Protein AF-A0A951UWU0-F1 (afdb_monomer)

Radius of gyration: 29.62 Å; Cα contacts (8 Å, |Δi|>4): 77; chains: 1; bounding box: 72×21×70 Å

InterPro domains:
  IPR045589 Protein of unknown function DUF6464 [PF20065] (1-99)

Mean predicted aligned error: 16.77 Å

Sequence (101 aa):
MFKTLVVIAVGFLPSLFSLWVIRKNRLRTHLRLRQAAMNPRTQIGDFSSSSLGDRYYLDGVGYLIGDISCQYNARSGHIRCAVNPTGPCEACRYYKSREKC

Structure (mmCIF, N/CA/C/O backbone):
data_AF-A0A951UWU0-F1
#
_entry.id   AF-A0A951UWU0-F1
#
loop_
_atom_site.group_PDB
_atom_site.id
_atom_site.type_symbol
_atom_site.label_atom_id
_atom_site.label_alt_id
_atom_site.label_comp_id
_atom_site.label_asym_id
_atom_site.label_entity_id
_atom_site.label_seq_id
_atom_site.pdbx_PDB_ins_code
_atom_site.Cartn_x
_atom_site.Cartn_y
_atom_site.Cartn_z
_atom_site.occupancy
_atom_site.B_iso_or_equiv
_atom_site.auth_seq_id
_atom_site.auth_comp_id
_atom_site.auth_asym_id
_atom_site.auth_atom_id
_atom_site.pdbx_PDB_model_num
ATOM 1 N N . MET A 1 1 ? -49.392 1.812 46.438 1.00 67.94 1 MET A N 1
ATOM 2 C CA . MET A 1 1 ? -47.963 2.194 46.547 1.00 67.94 1 MET A CA 1
ATOM 3 C C . MET A 1 1 ? -47.010 1.029 46.263 1.00 67.94 1 MET A C 1
ATOM 5 O O . MET A 1 1 ? -46.054 1.227 45.535 1.00 67.94 1 MET A O 1
ATOM 9 N N . PHE A 1 2 ? -47.273 -0.204 46.718 1.00 80.44 2 PHE A N 1
ATOM 10 C CA . PHE A 1 2 ? -46.403 -1.357 46.404 1.00 80.44 2 PHE A CA 1
ATOM 11 C C . PHE A 1 2 ? -46.320 -1.730 44.912 1.00 80.44 2 PHE A C 1
ATOM 13 O O . PHE A 1 2 ? -45.243 -2.063 44.428 1.00 80.44 2 PHE A O 1
ATOM 20 N N . LYS A 1 3 ? -47.418 -1.614 44.148 1.00 79.38 3 LYS A N 1
ATOM 21 C CA . LYS A 1 3 ? -47.413 -1.934 42.703 1.00 79.38 3 LYS A CA 1
ATOM 22 C C . LYS A 1 3 ? -46.441 -1.070 41.893 1.00 79.38 3 LYS A C 1
ATOM 24 O O . LYS A 1 3 ? -45.818 -1.579 40.972 1.00 79.38 3 LYS A O 1
ATOM 29 N N . THR A 1 4 ? -46.282 0.207 42.238 1.00 83.88 4 THR A N 1
ATOM 30 C CA . THR A 1 4 ? -45.367 1.108 41.523 1.00 83.88 4 THR A CA 1
ATOM 31 C C . THR A 1 4 ? -43.908 0.812 41.869 1.00 83.88 4 THR A C 1
ATOM 33 O O . THR A 1 4 ? -43.063 0.817 40.980 1.00 83.88 4 THR A O 1
ATOM 36 N N . LEU A 1 5 ? -43.621 0.453 43.124 1.00 85.56 5 LEU A N 1
ATOM 37 C CA . LEU A 1 5 ? -42.283 0.030 43.555 1.00 85.56 5 LEU A CA 1
ATOM 38 C C . LEU A 1 5 ? -41.811 -1.241 42.837 1.00 85.56 5 LEU A C 1
ATOM 40 O O . LEU A 1 5 ? -40.656 -1.310 42.425 1.00 85.56 5 LEU A O 1
ATOM 44 N N . VAL A 1 6 ? -42.702 -2.217 42.627 1.00 85.25 6 VAL A N 1
ATOM 45 C CA . VAL A 1 6 ? -42.367 -3.459 41.908 1.00 85.25 6 VAL A CA 1
ATOM 46 C C . VAL A 1 6 ? -42.013 -3.179 40.446 1.00 85.25 6 VAL A C 1
ATOM 48 O O . VAL A 1 6 ? -41.024 -3.709 39.950 1.00 85.25 6 VAL A O 1
ATOM 51 N N . VAL A 1 7 ? -42.759 -2.305 39.765 1.00 84.50 7 VAL A N 1
ATOM 52 C CA . VAL A 1 7 ? -42.479 -1.945 38.362 1.00 84.50 7 VAL A CA 1
ATOM 53 C C . VAL A 1 7 ? -41.128 -1.236 38.228 1.00 84.50 7 VAL A C 1
ATOM 55 O O . VAL A 1 7 ? -40.347 -1.564 37.337 1.00 84.50 7 VAL A O 1
ATOM 58 N N . ILE A 1 8 ? -40.816 -0.316 39.146 1.00 82.69 8 ILE A N 1
ATOM 59 C CA . ILE A 1 8 ? -39.528 0.390 39.162 1.00 82.69 8 ILE A CA 1
ATOM 60 C C . ILE A 1 8 ? -38.382 -0.592 39.435 1.00 82.69 8 ILE A C 1
ATOM 62 O O . ILE A 1 8 ? -37.379 -0.568 38.727 1.00 82.69 8 ILE A O 1
ATOM 66 N N . ALA A 1 9 ? -38.536 -1.495 40.407 1.00 84.50 9 ALA A N 1
ATOM 67 C CA . ALA A 1 9 ? -37.516 -2.490 40.728 1.00 84.50 9 ALA A CA 1
ATOM 68 C C . ALA A 1 9 ? -37.231 -3.421 39.539 1.00 84.50 9 ALA A C 1
ATOM 70 O O . ALA A 1 9 ? -36.072 -3.609 39.172 1.00 84.50 9 ALA A O 1
ATOM 71 N N . VAL A 1 10 ? -38.274 -3.942 38.885 1.00 88.31 10 VAL A N 1
ATOM 72 C CA . VAL A 1 10 ? -38.139 -4.819 37.710 1.00 88.31 10 VAL A CA 1
ATOM 73 C C . VAL A 1 10 ? -37.490 -4.091 36.529 1.00 88.31 10 VAL A C 1
ATOM 75 O O . VAL A 1 10 ? -36.698 -4.697 35.814 1.00 88.31 10 VAL A O 1
ATOM 78 N N . GLY A 1 11 ? -37.760 -2.795 36.347 1.00 84.81 11 GLY A N 1
ATOM 79 C CA . GLY A 1 11 ? -37.141 -1.990 35.289 1.00 84.81 11 GLY A CA 1
ATOM 80 C C . GLY A 1 11 ? -35.679 -1.613 35.558 1.00 84.81 11 GLY A C 1
ATOM 81 O O . GLY A 1 11 ? -34.866 -1.581 34.635 1.00 84.81 11 GLY A O 1
ATOM 82 N N . PHE A 1 12 ? -35.312 -1.357 36.816 1.00 87.75 12 PHE A N 1
ATOM 83 C CA . PHE A 1 12 ? -33.947 -0.955 37.178 1.00 87.75 12 PHE A CA 1
ATOM 84 C C . PHE A 1 12 ? -32.978 -2.130 37.324 1.00 87.75 12 PHE A C 1
ATOM 86 O O . PHE A 1 12 ? -31.790 -1.981 37.028 1.00 87.75 12 PHE A O 1
ATOM 93 N N . LEU A 1 13 ? -33.471 -3.298 37.740 1.00 85.50 13 LEU A N 1
ATOM 94 C CA . LEU A 1 13 ? -32.674 -4.517 37.888 1.00 85.50 13 LEU A CA 1
ATOM 95 C C . LEU A 1 13 ? -31.840 -4.879 36.641 1.00 85.50 13 LEU A C 1
ATOM 97 O O . LEU A 1 13 ? -30.633 -5.059 36.804 1.00 85.50 13 LEU A O 1
ATOM 101 N N . PRO A 1 14 ? -32.384 -4.942 35.407 1.00 84.25 14 PRO A N 1
ATOM 102 C CA . PRO A 1 14 ? -31.595 -5.291 34.223 1.00 84.25 14 PRO A CA 1
ATOM 103 C C . PRO A 1 14 ? -3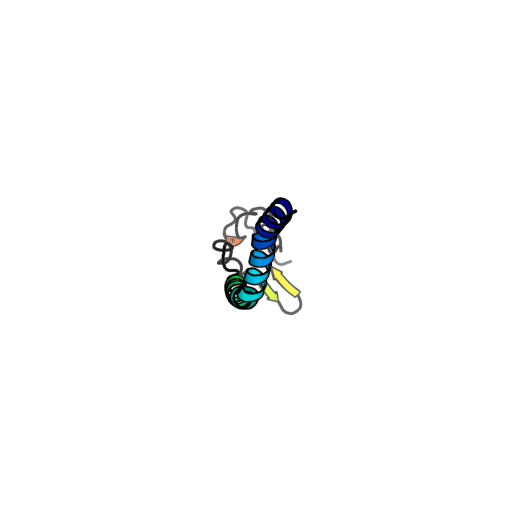0.526 -4.241 33.885 1.00 84.25 14 PRO A C 1
ATOM 105 O O . PRO A 1 14 ? -29.419 -4.604 33.482 1.00 84.25 14 PRO A O 1
ATOM 108 N N . SER A 1 15 ? -30.803 -2.954 34.113 1.00 86.00 15 SER A N 1
ATOM 109 C CA . SER A 1 15 ? -29.848 -1.862 33.872 1.00 86.00 15 SER A CA 1
ATOM 110 C C . SER A 1 15 ? -28.678 -1.895 34.859 1.00 86.00 15 SER A C 1
ATOM 112 O O . SER A 1 15 ? -27.515 -1.792 34.461 1.00 86.00 15 SER A O 1
ATOM 114 N N . LEU A 1 16 ? -28.965 -2.106 36.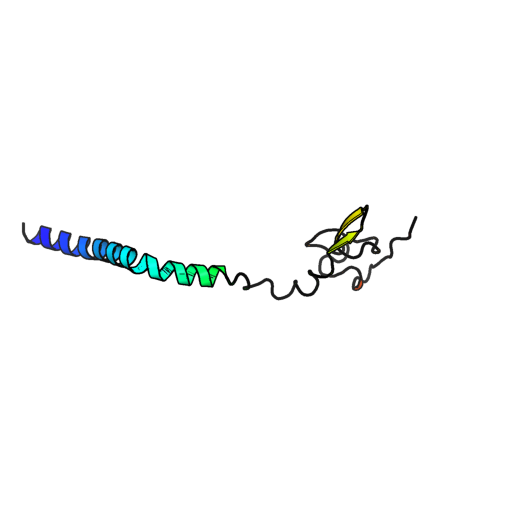146 1.00 87.69 16 LEU A N 1
ATOM 115 C CA . LEU A 1 16 ? -27.941 -2.234 37.187 1.00 87.69 16 LEU A CA 1
ATOM 116 C C . LEU A 1 16 ? -27.130 -3.522 37.022 1.00 87.69 16 LEU A C 1
ATOM 118 O O . LEU A 1 16 ? -25.905 -3.505 37.156 1.00 87.69 16 LEU A O 1
ATOM 122 N N . PHE A 1 17 ? -27.795 -4.624 36.669 1.00 89.81 17 PHE A N 1
ATOM 123 C CA . PHE A 1 17 ? -27.146 -5.904 36.417 1.00 89.81 17 PHE A CA 1
ATOM 124 C C . PHE A 1 17 ? -26.211 -5.838 35.203 1.00 89.81 17 PHE A C 1
ATOM 126 O O . PHE A 1 17 ? -25.063 -6.272 35.289 1.00 89.81 17 PHE A O 1
ATOM 133 N N . SER A 1 18 ? -26.650 -5.216 34.104 1.00 84.69 18 SER A N 1
ATOM 134 C CA . SER A 1 18 ? -25.817 -4.984 32.917 1.00 84.69 18 SER A CA 1
ATOM 135 C C . SER A 1 18 ? -24.549 -4.191 33.259 1.00 84.69 18 SER A C 1
ATOM 137 O O . SER A 1 18 ? -23.432 -4.618 32.950 1.00 84.69 18 SER A O 1
ATOM 139 N N . LEU A 1 19 ? -24.687 -3.082 33.997 1.00 85.44 19 LEU A N 1
ATOM 140 C CA . LEU A 1 19 ? -23.546 -2.268 34.431 1.00 85.44 19 LEU A CA 1
ATOM 141 C C . LEU A 1 19 ? -22.586 -3.034 35.352 1.00 85.44 19 LEU A C 1
ATOM 143 O O . LEU A 1 19 ? -21.363 -2.886 35.238 1.00 85.44 19 LEU A O 1
ATOM 147 N N . TRP A 1 20 ? -23.118 -3.874 36.238 1.00 88.06 20 TRP A N 1
ATOM 148 C CA . TRP A 1 20 ? -22.322 -4.709 37.133 1.00 88.06 20 TRP A CA 1
ATOM 149 C C . TRP A 1 20 ? -21.512 -5.767 36.368 1.00 88.06 20 TRP A C 1
ATOM 151 O O . TRP A 1 20 ? -20.304 -5.901 36.588 1.00 88.06 20 TRP A O 1
ATOM 161 N N . VAL A 1 21 ? -22.134 -6.453 35.402 1.00 85.81 21 VAL A N 1
ATOM 162 C CA . VAL A 1 21 ? -21.468 -7.445 34.540 1.00 85.81 21 VAL A CA 1
ATOM 163 C C . VAL A 1 21 ? -20.362 -6.799 33.703 1.00 85.81 21 VAL A C 1
ATOM 165 O O . VAL A 1 21 ? -19.253 -7.337 33.632 1.00 85.81 21 VAL A O 1
ATOM 168 N N . ILE A 1 22 ? -20.611 -5.620 33.122 1.00 82.19 22 ILE A N 1
ATOM 169 C CA . ILE A 1 22 ? -19.603 -4.883 32.348 1.00 82.19 22 ILE A CA 1
ATOM 170 C C . ILE A 1 22 ? -18.413 -4.512 33.239 1.00 82.19 22 ILE A C 1
ATOM 172 O O . ILE A 1 22 ? -17.270 -4.749 32.850 1.00 82.19 22 ILE A O 1
ATOM 176 N N . ARG A 1 23 ? -18.635 -3.976 34.451 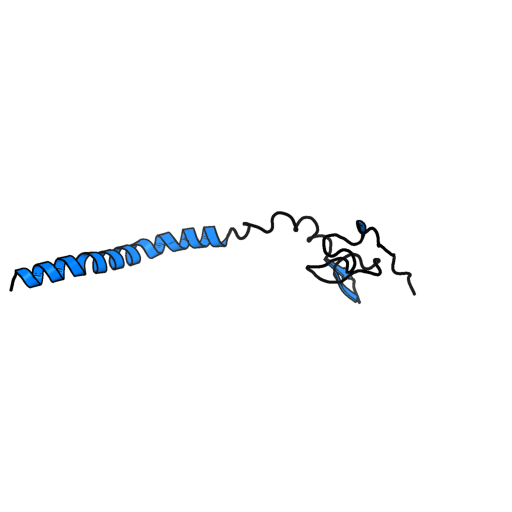1.00 79.81 23 ARG A N 1
ATOM 177 C CA . ARG A 1 23 ? -17.529 -3.651 35.377 1.00 79.81 23 ARG A CA 1
ATOM 178 C C . ARG A 1 23 ? -16.706 -4.882 35.749 1.00 79.81 23 ARG A C 1
ATOM 180 O O . ARG A 1 23 ? -15.483 -4.784 35.773 1.00 79.81 23 ARG A O 1
ATOM 187 N N . LYS A 1 24 ? -17.346 -6.031 35.979 1.00 79.81 24 LYS A N 1
ATOM 188 C CA . LYS A 1 24 ? -16.661 -7.275 36.363 1.00 79.81 24 LYS A CA 1
ATOM 189 C C . LYS A 1 24 ? -15.858 -7.898 35.215 1.00 79.81 24 LYS A C 1
ATOM 191 O O . LYS A 1 24 ? -14.782 -8.446 35.444 1.00 79.81 24 LYS A O 1
ATOM 196 N N . ASN A 1 25 ? -16.338 -7.776 33.976 1.00 69.00 25 ASN A N 1
ATOM 197 C CA . ASN A 1 25 ? -15.723 -8.423 32.812 1.00 69.00 25 ASN A CA 1
ATOM 198 C C . ASN A 1 25 ? -14.695 -7.558 32.060 1.00 69.00 25 ASN A C 1
ATOM 200 O O . ASN A 1 25 ? -13.990 -8.095 31.202 1.00 69.00 25 ASN A O 1
ATOM 204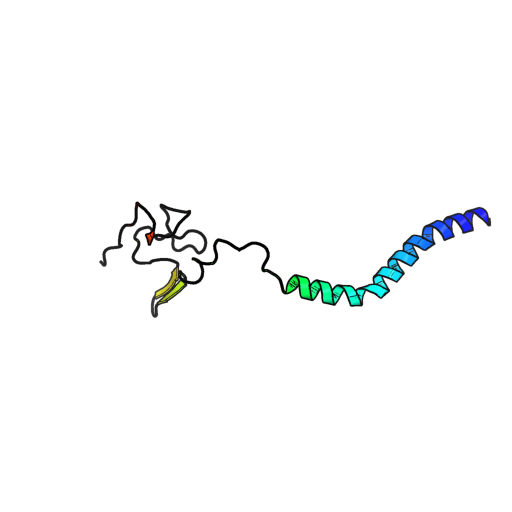 N N . ARG A 1 26 ? -14.540 -6.268 32.409 1.00 66.44 26 ARG A N 1
ATOM 205 C CA . ARG A 1 26 ? -13.558 -5.339 31.799 1.00 66.44 26 ARG A CA 1
ATOM 206 C C . ARG A 1 26 ? -12.122 -5.874 31.785 1.00 66.44 26 ARG A C 1
ATOM 208 O O . ARG A 1 26 ? -11.372 -5.585 30.859 1.00 66.44 26 ARG A O 1
ATOM 215 N N . LEU A 1 27 ? -11.737 -6.693 32.765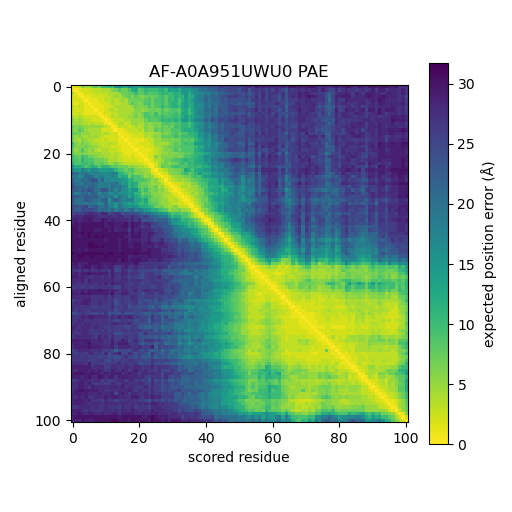 1.00 62.28 27 LEU A N 1
ATOM 216 C CA . LEU A 1 27 ? -10.391 -7.275 32.828 1.00 62.28 27 LEU A CA 1
ATOM 217 C C . LEU A 1 27 ? -10.174 -8.402 31.802 1.00 62.28 27 LEU A C 1
ATOM 219 O O . LEU A 1 27 ? -9.078 -8.545 31.266 1.00 62.28 27 LEU A O 1
ATOM 223 N N . ARG A 1 28 ? -11.218 -9.176 31.468 1.00 66.88 28 ARG A N 1
ATOM 224 C CA . ARG A 1 28 ? -11.124 -10.290 30.503 1.00 66.88 28 ARG A CA 1
ATOM 225 C C . ARG A 1 28 ? -11.094 -9.804 29.051 1.00 66.88 28 ARG A C 1
ATOM 227 O O . ARG A 1 28 ? -10.508 -10.463 28.194 1.00 66.88 28 ARG A O 1
ATOM 234 N N . THR A 1 29 ? -11.691 -8.645 28.768 1.00 64.00 29 THR A N 1
ATOM 235 C CA . THR A 1 29 ? -11.75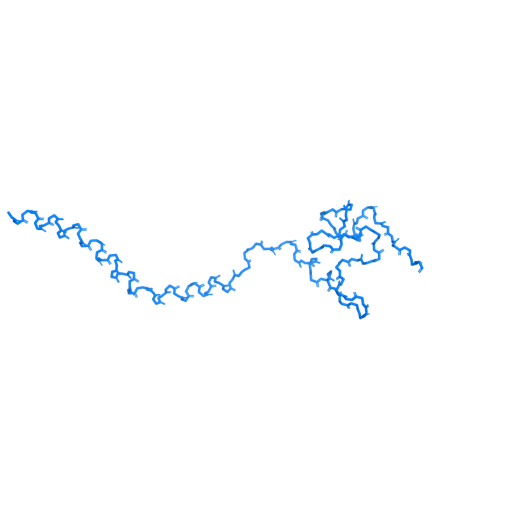2 -8.068 27.415 1.00 64.00 29 THR A CA 1
ATOM 236 C C . THR A 1 29 ? -10.415 -7.488 26.950 1.00 64.00 29 THR A C 1
ATOM 238 O O . THR A 1 29 ? -10.119 -7.555 25.761 1.00 64.00 29 THR A O 1
ATOM 241 N N . HIS A 1 30 ? -9.563 -6.998 27.859 1.00 68.81 30 HIS A N 1
ATOM 242 C CA . HIS A 1 30 ? -8.260 -6.420 27.494 1.00 68.81 30 HIS A CA 1
ATOM 243 C C . HIS A 1 30 ? -7.309 -7.424 26.822 1.00 68.81 30 HIS A C 1
ATOM 245 O O . HIS A 1 30 ? -6.595 -7.058 25.890 1.00 68.81 30 HIS A O 1
ATOM 251 N N . LEU A 1 31 ? -7.308 -8.689 27.257 1.00 66.06 31 LEU A N 1
ATOM 252 C CA . LEU A 1 31 ? -6.420 -9.715 26.695 1.00 66.06 31 LEU A CA 1
ATOM 253 C C . LEU A 1 31 ? -6.865 -10.162 25.298 1.00 66.06 31 LEU A C 1
ATOM 255 O O . LEU A 1 31 ? -6.030 -10.284 24.405 1.00 66.06 31 LEU A O 1
ATOM 259 N N . ARG A 1 32 ? -8.179 -10.318 25.081 1.00 67.81 32 ARG A N 1
ATOM 260 C CA . ARG A 1 32 ? -8.736 -10.627 23.754 1.00 67.81 32 ARG A CA 1
ATOM 261 C C . ARG A 1 32 ? -8.504 -9.491 22.760 1.00 67.81 32 ARG A C 1
ATOM 263 O O . ARG A 1 32 ? -8.165 -9.757 21.614 1.00 67.81 32 ARG A O 1
ATOM 270 N N . LEU A 1 33 ? -8.621 -8.237 23.206 1.00 70.50 33 LEU A N 1
ATOM 271 C CA . LEU A 1 33 ? -8.305 -7.070 22.378 1.00 70.50 33 LEU A CA 1
ATOM 272 C C . LEU A 1 33 ? -6.813 -7.003 22.024 1.00 70.50 33 LEU A C 1
ATOM 274 O O . LEU A 1 33 ? -6.488 -6.709 20.880 1.00 70.50 33 LEU A O 1
ATOM 278 N N . ARG A 1 34 ? -5.901 -7.331 22.954 1.00 67.44 34 ARG A N 1
ATOM 279 C CA . ARG A 1 34 ? -4.458 -7.420 22.653 1.00 67.44 34 ARG A CA 1
ATOM 280 C C . ARG A 1 34 ? -4.143 -8.519 21.640 1.00 67.44 34 ARG A C 1
ATOM 282 O O . ARG A 1 34 ? -3.380 -8.273 20.716 1.00 67.44 34 ARG A O 1
ATOM 289 N N . GLN A 1 35 ? -4.753 -9.695 21.778 1.00 67.44 35 GLN A N 1
ATOM 290 C CA . GLN A 1 35 ? -4.584 -10.787 20.813 1.00 67.44 35 GLN A CA 1
ATOM 291 C C . GLN A 1 35 ? -5.151 -10.429 19.430 1.00 67.44 35 GLN A C 1
ATOM 293 O O . GLN A 1 35 ? -4.517 -10.729 18.424 1.00 67.44 35 GLN A O 1
ATOM 298 N N . ALA A 1 36 ? -6.288 -9.728 19.368 1.00 66.06 36 ALA A N 1
ATOM 299 C CA . ALA A 1 36 ? -6.851 -9.237 18.110 1.00 66.06 36 ALA A CA 1
ATOM 300 C C . ALA A 1 36 ? -5.992 -8.127 17.471 1.00 66.06 36 ALA A C 1
ATOM 302 O O . ALA A 1 36 ? -5.801 -8.126 16.260 1.00 66.06 36 ALA A O 1
ATOM 303 N N . ALA A 1 37 ? -5.415 -7.223 18.271 1.00 68.25 37 ALA A N 1
ATOM 304 C CA . ALA A 1 37 ? -4.512 -6.176 17.787 1.00 68.25 37 ALA A CA 1
ATOM 305 C C . ALA A 1 37 ? -3.155 -6.723 17.302 1.00 68.25 37 ALA A C 1
ATOM 307 O O . ALA A 1 37 ? -2.527 -6.126 16.433 1.00 68.25 37 ALA A O 1
ATOM 308 N N . MET A 1 38 ? -2.708 -7.865 17.838 1.00 64.19 38 MET A N 1
ATOM 309 C CA . MET A 1 38 ? -1.477 -8.541 17.412 1.00 64.19 38 MET A CA 1
ATOM 310 C C . MET A 1 38 ? -1.626 -9.337 16.106 1.00 64.19 38 MET A C 1
ATOM 312 O O . MET A 1 38 ? -0.615 -9.778 15.566 1.00 64.19 38 MET A O 1
ATOM 316 N N . ASN A 1 39 ? -2.841 -9.466 15.557 1.00 63.34 39 ASN A N 1
ATOM 317 C CA . ASN A 1 39 ? -3.075 -10.043 14.231 1.00 63.34 39 ASN A CA 1
ATOM 318 C C . ASN A 1 39 ? -3.563 -8.984 13.219 1.00 63.34 39 ASN A C 1
ATOM 320 O O . ASN A 1 39 ? -4.699 -9.045 12.754 1.00 63.34 39 ASN A O 1
ATOM 324 N N . PRO A 1 40 ? -2.698 -8.060 12.757 1.00 53.84 40 PRO A N 1
ATOM 325 C CA . PRO A 1 40 ? -2.988 -7.224 11.591 1.00 53.84 40 PRO A CA 1
ATOM 326 C C . PRO A 1 40 ? -2.879 -8.004 10.260 1.00 53.84 40 PRO A C 1
ATOM 328 O O . PRO A 1 40 ? -2.745 -7.408 9.199 1.00 53.84 40 PRO A O 1
ATOM 331 N N . ARG A 1 41 ? -2.901 -9.346 10.283 1.00 49.78 41 ARG A N 1
ATOM 332 C CA . ARG A 1 41 ? -2.656 -10.207 9.109 1.00 49.78 41 ARG A CA 1
ATOM 333 C C . ARG A 1 41 ? -3.915 -10.637 8.358 1.00 49.78 41 ARG A C 1
ATOM 335 O O . ARG A 1 41 ? -3.860 -11.558 7.550 1.00 49.78 41 ARG A O 1
ATOM 342 N N . THR A 1 42 ? -5.040 -9.973 8.578 1.00 56.59 42 THR A N 1
ATOM 343 C CA . THR A 1 42 ? -6.232 -10.200 7.759 1.00 56.59 42 THR A CA 1
ATOM 344 C C . THR A 1 42 ? -6.234 -9.194 6.609 1.00 56.59 42 THR A C 1
ATOM 346 O O . THR A 1 42 ? -6.560 -8.032 6.807 1.00 56.59 42 THR A O 1
ATOM 349 N N . GLN A 1 43 ? -5.874 -9.688 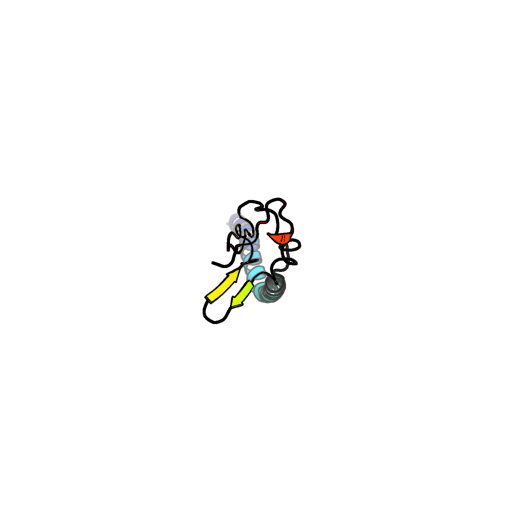5.417 1.00 51.19 43 GLN A N 1
ATOM 350 C CA . GLN A 1 43 ? -6.146 -9.106 4.089 1.00 51.19 43 GLN A CA 1
ATOM 351 C C . GLN A 1 43 ? -5.170 -8.081 3.473 1.00 51.19 43 GLN A C 1
ATOM 353 O O . GLN A 1 43 ? -5.595 -7.161 2.786 1.00 51.19 43 GLN A O 1
ATOM 358 N N . ILE A 1 44 ? -3.857 -8.310 3.550 1.00 50.34 44 ILE A N 1
A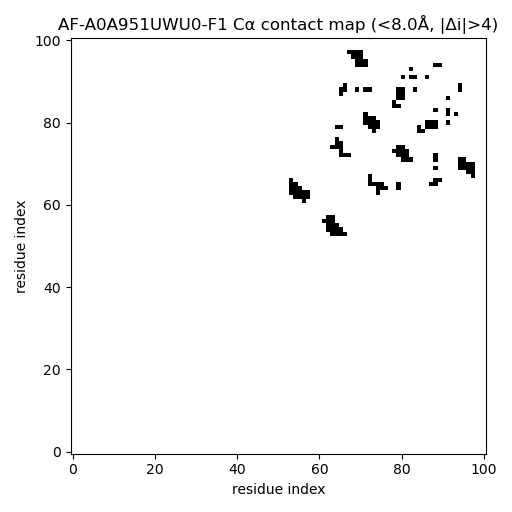TOM 359 C CA . ILE A 1 44 ? -2.958 -7.918 2.437 1.00 50.34 44 ILE A CA 1
ATOM 360 C C . ILE A 1 44 ? -2.172 -9.168 2.023 1.00 50.34 44 ILE A C 1
ATOM 362 O O . ILE A 1 44 ? -0.961 -9.265 2.184 1.00 50.34 44 ILE A O 1
ATOM 366 N N . GLY A 1 45 ? -2.917 -10.197 1.617 1.00 49.12 45 GLY A N 1
ATOM 367 C CA . GLY A 1 45 ? -2.401 -11.547 1.390 1.00 49.12 45 GLY A CA 1
ATOM 368 C C . GLY A 1 45 ? -1.842 -11.823 -0.002 1.00 49.12 45 GLY A C 1
ATOM 369 O O . GLY A 1 45 ? -1.207 -12.852 -0.148 1.00 49.12 45 GLY A O 1
ATOM 370 N N . ASP A 1 46 ? -2.012 -10.937 -0.992 1.00 46.50 46 ASP A N 1
ATOM 371 C CA . ASP A 1 46 ? -1.629 -11.271 -2.382 1.00 46.50 46 ASP A CA 1
ATOM 372 C C . ASP A 1 46 ? -0.843 -10.194 -3.145 1.00 46.50 46 ASP A C 1
ATOM 374 O O . ASP A 1 46 ? -0.450 -10.406 -4.285 1.00 46.50 46 ASP A O 1
ATOM 378 N N . PHE A 1 47 ? -0.536 -9.050 -2.524 1.00 49.84 47 PHE A N 1
ATOM 379 C CA . PHE A 1 47 ? 0.310 -8.013 -3.148 1.00 49.84 47 PHE A CA 1
ATOM 380 C C . PHE A 1 47 ? 1.691 -7.872 -2.486 1.00 49.84 47 PHE A C 1
ATOM 382 O O . PHE A 1 47 ? 2.496 -7.025 -2.866 1.00 49.84 47 PHE A O 1
ATOM 389 N N . SER A 1 48 ? 1.979 -8.679 -1.458 1.00 46.88 48 SER A N 1
ATOM 390 C CA . SER A 1 48 ? 3.182 -8.505 -0.636 1.00 46.88 48 SER A CA 1
ATOM 391 C C . SER A 1 48 ? 4.408 -9.278 -1.130 1.00 46.88 48 SER A C 1
ATOM 393 O O . SER A 1 48 ? 5.509 -8.933 -0.699 1.00 46.88 48 SER A O 1
ATOM 395 N N . SER A 1 49 ? 4.280 -10.276 -2.014 1.00 47.69 49 SER A N 1
ATOM 396 C CA . SER A 1 49 ? 5.474 -10.988 -2.507 1.00 47.69 49 SER A CA 1
ATOM 397 C C . SER A 1 49 ? 6.293 -10.150 -3.500 1.00 47.69 49 SER A C 1
ATOM 399 O O . SER A 1 49 ? 7.489 -10.379 -3.631 1.00 47.69 49 SER A O 1
ATOM 401 N N . SER A 1 50 ? 5.694 -9.134 -4.132 1.00 52.44 50 SER A N 1
ATOM 402 C CA . SER A 1 50 ? 6.387 -8.142 -4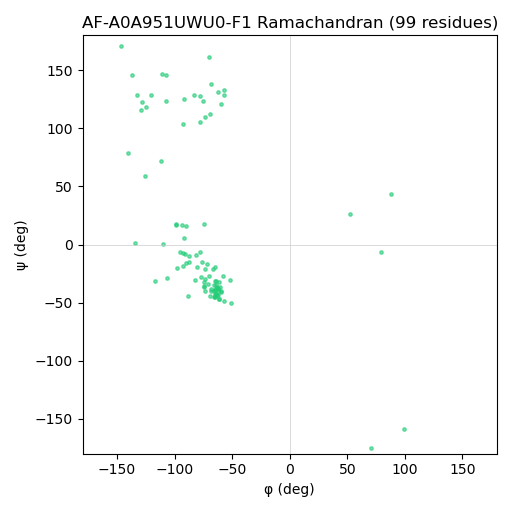.971 1.00 52.44 50 SER A CA 1
ATOM 403 C C . SER A 1 50 ? 6.806 -6.878 -4.201 1.00 52.44 50 SER A C 1
ATOM 405 O O . SER A 1 50 ? 7.694 -6.148 -4.622 1.00 52.44 50 SER A O 1
ATOM 407 N N . SER A 1 51 ? 6.219 -6.606 -3.029 1.00 52.19 51 SER A N 1
ATOM 408 C CA . SER A 1 51 ? 6.420 -5.334 -2.314 1.00 52.19 51 SER A CA 1
ATOM 409 C C . SER A 1 51 ? 7.716 -5.228 -1.495 1.00 52.19 51 SER A C 1
ATOM 411 O O . SER A 1 51 ? 8.097 -4.108 -1.147 1.00 52.19 51 SER A O 1
ATOM 413 N N . LEU A 1 52 ? 8.372 -6.336 -1.141 1.00 52.78 52 LEU A N 1
ATOM 414 C CA . LEU A 1 52 ? 9.564 -6.316 -0.276 1.00 52.78 52 LEU A CA 1
ATOM 415 C C . LEU A 1 52 ? 10.890 -6.126 -1.039 1.00 52.78 52 LEU A C 1
ATOM 417 O O . LEU A 1 52 ? 11.879 -5.766 -0.411 1.00 52.78 52 LEU A O 1
ATOM 421 N N . GLY A 1 53 ? 10.907 -6.308 -2.367 1.00 56.44 53 GLY A N 1
ATOM 422 C CA . GLY A 1 53 ? 12.103 -6.125 -3.210 1.00 56.44 53 GLY A CA 1
ATOM 423 C C . GLY A 1 53 ? 12.198 -4.766 -3.914 1.00 56.44 53 GLY A C 1
ATOM 424 O O . GLY A 1 53 ? 13.283 -4.327 -4.276 1.00 56.44 53 GLY A O 1
ATOM 425 N N . ASP A 1 54 ? 11.083 -4.053 -4.061 1.00 65.19 54 ASP A N 1
ATOM 426 C CA . ASP A 1 54 ? 11.018 -2.870 -4.926 1.00 65.19 54 ASP A CA 1
ATOM 427 C C . ASP A 1 54 ? 11.358 -1.548 -4.213 1.00 65.19 54 ASP A C 1
ATOM 429 O O . ASP A 1 54 ? 10.968 -0.476 -4.684 1.00 65.19 54 ASP A O 1
ATOM 433 N N . ARG A 1 55 ? 11.983 -1.581 -3.033 1.00 72.88 55 ARG A N 1
ATOM 434 C CA . ARG A 1 55 ? 12.488 -0.378 -2.356 1.00 72.88 55 ARG A CA 1
ATOM 435 C C . ARG A 1 55 ? 13.930 -0.596 -1.955 1.00 72.88 55 ARG A C 1
ATOM 437 O O . ARG A 1 55 ? 14.206 -1.421 -1.093 1.00 72.88 55 ARG A O 1
ATOM 444 N N . TYR A 1 56 ? 14.829 0.182 -2.538 1.00 75.12 56 TYR A N 1
ATOM 445 C CA . TYR A 1 56 ? 16.246 0.118 -2.221 1.00 75.12 56 TYR A CA 1
ATOM 446 C C . TYR A 1 56 ? 16.824 1.523 -2.111 1.00 75.12 56 TYR A C 1
ATOM 448 O O . TYR A 1 56 ? 16.376 2.464 -2.768 1.00 75.12 56 TYR A O 1
ATOM 456 N N . TYR A 1 57 ? 17.784 1.672 -1.207 1.00 80.88 57 TYR A N 1
ATOM 457 C CA . TYR A 1 57 ? 18.486 2.925 -0.999 1.00 80.88 57 TYR A CA 1
ATOM 458 C C . TYR A 1 57 ? 19.738 2.929 -1.871 1.00 80.88 57 TYR A C 1
ATOM 460 O O . TYR A 1 57 ? 20.546 2.003 -1.792 1.00 80.88 57 TYR A O 1
ATOM 468 N N . LEU A 1 58 ? 19.884 3.955 -2.706 1.00 82.25 58 LEU A N 1
ATOM 469 C CA . LEU A 1 58 ? 21.112 4.206 -3.451 1.00 82.25 58 LEU A CA 1
ATOM 470 C C . LEU A 1 58 ? 21.811 5.412 -2.843 1.00 82.25 58 LEU A C 1
ATOM 472 O O . LEU A 1 58 ? 21.234 6.500 -2.748 1.00 82.25 58 LEU A O 1
ATOM 476 N N . ASP A 1 59 ? 23.057 5.201 -2.436 1.00 84.25 59 ASP A N 1
ATOM 477 C CA . ASP A 1 59 ? 23.839 6.233 -1.774 1.00 84.25 59 ASP A CA 1
ATOM 478 C C . ASP A 1 59 ? 24.058 7.428 -2.716 1.00 84.25 59 ASP A C 1
ATOM 480 O O . ASP A 1 59 ? 24.358 7.261 -3.899 1.00 84.25 59 ASP A O 1
ATOM 484 N N . GLY A 1 60 ? 23.806 8.640 -2.217 1.00 79.94 60 GLY A N 1
ATOM 485 C CA . GLY A 1 60 ? 23.822 9.877 -3.013 1.00 79.94 60 GLY A CA 1
ATOM 486 C C . GLY A 1 60 ? 22.576 10.160 -3.872 1.00 79.94 60 GLY A C 1
ATOM 487 O O . GLY A 1 60 ? 22.471 11.253 -4.424 1.00 79.94 60 GLY A O 1
ATOM 488 N N . VAL A 1 61 ? 21.610 9.237 -3.969 1.00 79.19 61 VAL A N 1
ATOM 489 C CA . VAL A 1 61 ? 20.351 9.427 -4.731 1.00 79.19 61 VAL A CA 1
ATOM 490 C C . VAL A 1 61 ? 19.119 9.370 -3.822 1.00 79.19 61 VAL A C 1
ATOM 492 O O . VAL A 1 61 ? 18.128 10.058 -4.068 1.00 79.19 61 VAL A O 1
ATOM 495 N N . GLY A 1 62 ? 19.183 8.579 -2.750 1.00 80.81 62 GLY A N 1
ATOM 496 C CA . GLY A 1 62 ? 18.101 8.399 -1.789 1.00 80.81 62 GLY A CA 1
ATOM 497 C C . GLY A 1 62 ? 17.292 7.123 -2.026 1.00 80.81 62 GLY A C 1
ATOM 498 O O . GLY A 1 62 ? 17.755 6.159 -2.638 1.00 80.81 62 GLY A O 1
ATOM 499 N N . TYR A 1 63 ? 16.067 7.101 -1.498 1.00 81.81 63 TYR A N 1
ATOM 500 C CA . TYR A 1 63 ? 15.170 5.951 -1.607 1.00 81.81 63 TYR A CA 1
ATOM 501 C C . TYR A 1 63 ? 14.572 5.840 -3.008 1.00 81.81 63 TYR A C 1
ATOM 503 O O . TYR A 1 63 ? 13.885 6.749 -3.475 1.00 81.81 63 TYR A O 1
ATOM 511 N N . LEU A 1 64 ? 14.780 4.691 -3.646 1.00 82.06 64 LEU A N 1
ATOM 512 C CA . LEU A 1 64 ? 14.238 4.379 -4.961 1.00 82.06 64 LEU A CA 1
ATOM 513 C C . LEU A 1 64 ? 13.171 3.298 -4.868 1.00 82.06 64 LEU A C 1
ATOM 515 O O . LEU A 1 64 ? 13.203 2.428 -3.997 1.00 82.06 64 LEU A O 1
ATOM 519 N N . ILE A 1 65 ? 12.187 3.415 -5.756 1.00 83.81 65 ILE A N 1
ATOM 520 C CA . ILE A 1 65 ? 10.962 2.623 -5.756 1.00 83.81 65 ILE A CA 1
ATOM 521 C C . ILE A 1 65 ? 10.773 2.027 -7.155 1.00 83.81 65 ILE A C 1
ATOM 523 O O . ILE A 1 65 ? 10.680 2.773 -8.131 1.00 83.81 65 ILE A O 1
ATOM 527 N N . GLY A 1 66 ? 10.683 0.699 -7.242 1.00 79.75 66 GLY A N 1
ATOM 528 C CA . GLY A 1 66 ? 10.615 -0.043 -8.505 1.00 79.75 66 GLY A CA 1
ATOM 529 C C . GLY A 1 66 ? 11.932 -0.030 -9.291 1.00 79.75 66 GLY A C 1
ATOM 530 O O . GLY A 1 66 ? 12.941 0.508 -8.839 1.00 79.75 66 GLY A O 1
ATOM 531 N N . ASP A 1 67 ? 11.913 -0.602 -10.492 1.00 82.75 67 ASP A N 1
ATOM 532 C CA . ASP A 1 67 ? 13.080 -0.672 -11.376 1.00 82.75 67 ASP A CA 1
ATOM 533 C C . ASP A 1 67 ? 13.389 0.695 -12.013 1.00 82.75 67 ASP A C 1
ATOM 535 O O . ASP A 1 67 ? 12.644 1.206 -12.854 1.00 82.75 67 ASP A O 1
ATOM 539 N N . ILE A 1 68 ? 14.491 1.326 -11.604 1.00 83.19 68 ILE A N 1
ATOM 540 C CA . ILE A 1 68 ? 14.905 2.649 -12.108 1.00 83.19 68 ILE A CA 1
ATOM 541 C C . ILE A 1 68 ? 15.415 2.622 -13.545 1.00 83.19 68 ILE A C 1
ATOM 543 O O . ILE A 1 68 ? 15.533 3.685 -14.166 1.00 83.19 68 ILE A O 1
ATOM 547 N N . SER A 1 69 ? 15.755 1.433 -14.045 1.00 84.12 69 SER A N 1
ATOM 548 C CA . SER A 1 69 ? 16.159 1.244 -15.427 1.00 84.12 69 SER A CA 1
ATOM 549 C C . SER A 1 69 ? 14.954 1.283 -16.359 1.00 84.12 69 SER A C 1
ATOM 551 O O . SER A 1 69 ? 15.134 1.523 -17.543 1.00 84.12 69 SER A O 1
ATOM 553 N N . CYS A 1 70 ? 13.720 1.176 -15.859 1.00 84.69 70 CYS A N 1
ATOM 554 C CA . CYS A 1 70 ? 12.534 1.363 -16.681 1.00 84.69 70 CYS A CA 1
ATOM 555 C C . CYS A 1 70 ? 12.246 2.853 -16.937 1.00 84.69 70 CYS A C 1
ATOM 557 O O . CYS A 1 70 ? 12.085 3.650 -16.009 1.00 84.69 70 CYS A O 1
ATOM 559 N N . GLN A 1 71 ? 12.086 3.228 -18.208 1.00 87.62 71 GLN A N 1
ATOM 560 C CA . GLN A 1 71 ? 11.671 4.572 -18.619 1.00 87.62 71 GLN A CA 1
ATOM 561 C C . GLN A 1 71 ? 10.280 4.947 -18.079 1.00 87.62 71 GLN A C 1
ATOM 563 O O . GLN A 1 71 ? 10.034 6.114 -17.781 1.00 87.62 71 GLN A O 1
ATOM 568 N N . TYR A 1 72 ? 9.388 3.965 -17.924 1.00 88.62 72 TYR A N 1
ATOM 569 C CA . TYR A 1 72 ? 8.006 4.156 -17.469 1.00 88.62 72 TYR A CA 1
ATOM 570 C C . TYR A 1 72 ? 7.798 3.856 -15.978 1.00 88.62 72 TYR A C 1
ATOM 572 O O . TYR A 1 72 ? 6.659 3.665 -15.542 1.00 88.62 72 TYR A O 1
ATOM 580 N N . ASN A 1 73 ? 8.874 3.800 -15.186 1.00 86.75 73 ASN A N 1
ATOM 581 C CA . ASN A 1 73 ? 8.768 3.641 -13.739 1.00 86.75 73 ASN A CA 1
ATOM 582 C C . ASN A 1 73 ? 7.969 4.812 -13.133 1.00 86.75 73 ASN A C 1
ATOM 584 O O . ASN A 1 73 ? 8.359 5.974 -13.251 1.00 86.75 73 ASN A O 1
ATOM 588 N N . ALA A 1 74 ? 6.861 4.494 -12.460 1.00 87.44 74 ALA A N 1
ATOM 589 C CA . ALA A 1 74 ? 5.968 5.468 -11.833 1.00 87.44 74 ALA A CA 1
ATOM 590 C C . ALA A 1 74 ? 6.458 5.953 -10.456 1.00 87.44 74 ALA A C 1
ATOM 592 O O . ALA A 1 74 ? 5.884 6.886 -9.895 1.00 87.44 74 ALA A O 1
ATOM 593 N N . ARG A 1 75 ? 7.503 5.323 -9.898 1.00 84.56 75 ARG A N 1
ATOM 594 C CA . ARG A 1 75 ? 8.140 5.654 -8.610 1.00 84.56 75 ARG A CA 1
ATOM 595 C C . ARG A 1 75 ? 7.158 5.738 -7.436 1.00 84.56 75 ARG A C 1
ATOM 597 O O . ARG A 1 75 ? 7.409 6.437 -6.457 1.00 84.56 75 ARG A O 1
ATOM 604 N N . SER A 1 76 ? 6.038 5.024 -7.518 1.00 80.75 76 SER A N 1
ATOM 605 C CA . SER A 1 76 ? 4.994 5.013 -6.497 1.00 80.75 76 SER A CA 1
ATOM 606 C C . SER A 1 76 ? 5.001 3.691 -5.737 1.00 80.75 76 SER A C 1
ATOM 608 O O . SER A 1 76 ? 5.282 2.626 -6.282 1.00 80.75 76 SER A O 1
ATOM 610 N N . GLY A 1 77 ? 4.676 3.751 -4.442 1.00 77.50 77 GLY A N 1
ATOM 611 C CA . GLY A 1 77 ? 4.523 2.552 -3.616 1.00 77.50 77 GLY A CA 1
ATOM 612 C C . GLY A 1 77 ? 3.337 1.673 -4.024 1.00 77.50 77 GLY A C 1
ATOM 613 O O . GLY A 1 77 ? 3.338 0.492 -3.697 1.00 77.50 77 GLY A O 1
ATOM 614 N N . HIS A 1 78 ? 2.359 2.240 -4.735 1.00 77.50 78 HIS A N 1
ATOM 615 C CA . HIS A 1 78 ? 1.142 1.545 -5.165 1.00 77.50 78 HIS A CA 1
ATOM 616 C C . HIS A 1 78 ? 1.146 1.224 -6.663 1.00 77.50 78 HIS A C 1
ATOM 618 O O . HIS A 1 78 ? 0.534 0.249 -7.078 1.00 77.50 78 HIS A O 1
ATOM 624 N N . ILE A 1 79 ? 1.837 2.032 -7.472 1.00 80.31 79 ILE A N 1
ATOM 625 C CA . ILE A 1 79 ? 1.903 1.880 -8.930 1.00 80.31 79 ILE A CA 1
ATOM 626 C C . ILE A 1 79 ? 3.376 1.790 -9.325 1.00 80.31 79 ILE A C 1
ATOM 628 O O . ILE A 1 79 ? 4.138 2.729 -9.092 1.00 80.31 79 ILE A O 1
ATOM 632 N N . ARG A 1 80 ? 3.784 0.666 -9.924 1.00 78.88 80 ARG A N 1
ATOM 633 C CA . ARG A 1 80 ? 5.182 0.433 -10.335 1.00 78.88 80 ARG A CA 1
ATOM 634 C C . ARG A 1 80 ? 5.467 0.946 -11.743 1.00 78.88 80 ARG A C 1
ATOM 636 O O . ARG A 1 80 ? 6.460 1.635 -11.948 1.00 78.88 80 ARG A O 1
ATOM 643 N N . CYS A 1 81 ? 4.567 0.687 -12.688 1.00 83.69 81 CYS A N 1
ATOM 644 C CA . CYS A 1 81 ? 4.697 1.100 -14.082 1.00 83.69 81 CYS A CA 1
ATOM 645 C C . CYS A 1 81 ? 3.525 2.003 -14.486 1.00 83.69 81 CYS A C 1
ATOM 647 O O . CYS A 1 81 ? 2.368 1.630 -14.304 1.00 83.69 81 CYS A O 1
ATOM 649 N N . ALA A 1 82 ? 3.805 3.171 -15.069 1.00 87.25 82 ALA A N 1
ATOM 650 C CA . ALA A 1 82 ? 2.758 4.110 -15.485 1.00 87.25 82 ALA A CA 1
ATOM 651 C C . ALA A 1 82 ? 1.866 3.545 -16.608 1.00 87.25 82 ALA A C 1
ATOM 653 O O . ALA A 1 82 ? 0.677 3.839 -16.664 1.00 87.25 82 ALA A O 1
ATOM 654 N N . VAL A 1 83 ? 2.437 2.704 -17.477 1.00 87.50 83 VAL A N 1
ATOM 655 C CA . VAL A 1 83 ? 1.742 2.077 -18.618 1.00 87.50 83 VAL A CA 1
ATOM 656 C C . VAL A 1 83 ? 1.204 0.674 -18.306 1.00 87.50 83 VAL A C 1
ATOM 658 O O . VAL A 1 83 ? 0.492 0.091 -19.117 1.00 87.50 83 VAL A O 1
ATOM 661 N N . ASN A 1 84 ? 1.525 0.126 -17.131 1.00 84.69 84 ASN A N 1
ATOM 662 C CA . ASN A 1 84 ? 0.979 -1.131 -16.621 1.00 84.69 84 ASN A CA 1
ATOM 663 C C . ASN A 1 84 ? 0.711 -0.998 -15.114 1.00 84.69 84 ASN A C 1
ATOM 665 O O . ASN A 1 84 ? 1.516 -1.462 -14.304 1.00 84.69 84 ASN A O 1
ATOM 669 N N . PRO A 1 85 ? -0.400 -0.354 -14.719 1.00 82.00 85 PRO A N 1
ATOM 670 C CA . PRO A 1 85 ? -0.675 -0.061 -13.314 1.00 82.00 85 PRO A CA 1
ATOM 671 C C . PRO A 1 85 ? -0.884 -1.318 -12.460 1.00 82.00 85 PRO A C 1
ATOM 673 O O . PRO A 1 85 ? -0.753 -1.255 -11.241 1.00 82.00 85 PRO A O 1
ATOM 676 N N . THR A 1 86 ? -1.185 -2.457 -13.087 1.00 77.50 86 THR A N 1
ATOM 677 C CA . THR A 1 86 ? -1.467 -3.735 -12.424 1.00 77.50 86 THR A CA 1
ATOM 678 C C . THR A 1 86 ? -0.241 -4.627 -12.223 1.00 77.50 86 THR A C 1
ATOM 680 O O . THR A 1 86 ? -0.362 -5.652 -11.560 1.00 77.50 86 THR A O 1
ATOM 683 N N . GLY A 1 87 ? 0.928 -4.291 -12.783 1.00 73.81 87 GLY A N 1
ATOM 684 C CA . GLY A 1 87 ? 2.092 -5.183 -12.757 1.00 73.81 87 GLY A CA 1
ATOM 685 C C . GLY A 1 87 ? 3.448 -4.475 -12.676 1.00 73.81 87 GLY A C 1
ATOM 686 O O . GLY A 1 87 ? 3.529 -3.249 -12.789 1.00 73.81 87 GLY A O 1
ATOM 687 N N . PRO A 1 88 ? 4.536 -5.237 -12.464 1.00 75.44 88 PRO A N 1
ATOM 688 C CA . PRO A 1 88 ? 5.886 -4.689 -12.420 1.00 75.44 88 PRO A CA 1
ATOM 689 C C . PRO A 1 88 ? 6.348 -4.230 -13.811 1.00 75.44 88 PRO A C 1
ATOM 691 O O . PRO A 1 88 ? 5.804 -4.639 -14.842 1.00 75.44 88 PRO A O 1
ATOM 694 N N . CYS A 1 89 ? 7.380 -3.385 -13.840 1.00 76.56 89 CYS A N 1
ATOM 695 C CA . CYS A 1 89 ? 7.991 -2.914 -15.084 1.00 76.56 89 CYS A CA 1
ATOM 696 C C . CYS A 1 89 ? 8.555 -4.070 -15.929 1.00 76.56 89 CYS A C 1
ATOM 698 O O . CYS A 1 89 ? 8.331 -4.078 -17.134 1.00 76.56 89 CYS A O 1
ATOM 700 N N . GLU A 1 90 ? 9.201 -5.062 -15.311 1.00 73.69 90 GLU A N 1
ATOM 701 C CA . GLU A 1 90 ? 9.846 -6.198 -15.997 1.00 73.69 90 GLU A CA 1
ATOM 702 C C . GLU A 1 90 ? 8.859 -7.098 -16.763 1.00 73.69 90 GLU A C 1
ATOM 704 O O . GLU A 1 90 ? 9.193 -7.639 -17.812 1.00 73.69 90 GLU A O 1
ATOM 709 N N . ALA A 1 91 ? 7.616 -7.221 -16.281 1.00 70.75 91 ALA A N 1
ATOM 710 C CA . ALA A 1 91 ? 6.555 -7.994 -16.937 1.00 70.75 91 ALA A CA 1
ATOM 711 C C . ALA A 1 91 ? 5.692 -7.146 -17.893 1.00 70.75 91 ALA A C 1
ATOM 713 O O . ALA A 1 91 ? 4.664 -7.604 -18.398 1.00 70.75 91 ALA A O 1
ATOM 714 N N . CYS A 1 92 ? 6.052 -5.880 -18.118 1.00 75.31 92 CYS A N 1
ATOM 715 C CA . CYS A 1 92 ? 5.282 -4.981 -18.963 1.00 75.31 92 CYS A CA 1
ATOM 716 C C . CYS A 1 92 ? 5.623 -5.185 -20.446 1.00 75.31 92 CYS A C 1
ATOM 718 O O . CYS A 1 92 ? 6.774 -5.059 -20.851 1.00 75.31 92 CYS A O 1
ATOM 720 N N . ARG A 1 93 ? 4.604 -5.381 -21.296 1.00 77.75 93 ARG A N 1
ATOM 721 C CA . ARG A 1 93 ? 4.771 -5.432 -22.765 1.00 77.75 93 ARG A CA 1
ATOM 722 C C . ARG A 1 93 ? 5.393 -4.154 -23.347 1.00 77.75 93 ARG A C 1
ATOM 724 O O . ARG A 1 93 ? 6.027 -4.206 -24.392 1.00 77.75 93 ARG A O 1
ATOM 731 N N . TYR A 1 94 ? 5.199 -3.022 -22.678 1.00 78.00 94 TYR A N 1
ATOM 732 C CA . TYR A 1 94 ? 5.716 -1.713 -23.079 1.00 78.00 94 TYR A CA 1
ATOM 733 C C . TYR A 1 94 ? 7.001 -1.336 -22.333 1.00 78.00 94 TYR A C 1
ATOM 735 O O . TYR A 1 94 ? 7.349 -0.159 -22.273 1.00 78.00 94 TYR A O 1
ATOM 743 N N . TYR A 1 95 ? 7.690 -2.301 -21.716 1.00 81.31 95 TYR A N 1
ATOM 744 C CA . TYR A 1 95 ? 8.952 -2.029 -21.042 1.00 81.31 95 TYR A CA 1
ATOM 745 C C . TYR A 1 95 ? 9.959 -1.401 -22.014 1.00 81.31 95 TYR A C 1
ATOM 747 O O . TYR A 1 95 ? 10.221 -1.927 -23.096 1.00 81.31 95 TYR A O 1
ATOM 755 N N . LYS A 1 96 ? 10.548 -0.277 -21.600 1.00 81.75 96 LYS A N 1
ATOM 756 C CA . LYS A 1 96 ? 11.663 0.364 -22.292 1.00 81.75 96 LYS A CA 1
ATOM 757 C C . LYS A 1 96 ? 12.742 0.710 -21.280 1.00 81.75 96 LYS A C 1
ATOM 759 O O . LYS A 1 96 ? 12.447 1.335 -20.259 1.00 81.75 96 LYS A O 1
ATOM 764 N N . SER A 1 97 ? 13.977 0.306 -21.565 1.00 84.06 97 SER A N 1
ATOM 765 C CA . SER A 1 97 ? 15.126 0.686 -20.754 1.00 84.06 97 SER A CA 1
ATOM 766 C C . SER A 1 97 ? 15.404 2.176 -20.913 1.00 84.06 97 SER A C 1
ATOM 768 O O . SER A 1 97 ? 15.373 2.727 -22.013 1.00 84.06 97 SER A O 1
ATOM 770 N N . ARG A 1 98 ? 15.708 2.828 -19.804 1.00 80.19 98 ARG A N 1
ATOM 771 C CA . ARG A 1 98 ? 16.140 4.207 -19.732 1.00 80.19 98 ARG A CA 1
ATOM 772 C C . ARG A 1 98 ? 17.608 4.224 -20.142 1.00 80.19 98 ARG A C 1
ATOM 774 O O . ARG A 1 98 ? 18.471 3.749 -19.407 1.00 80.19 98 ARG A O 1
ATOM 781 N N . GLU A 1 99 ? 17.864 4.704 -21.351 1.00 74.69 99 GLU A N 1
ATOM 782 C CA . GLU A 1 99 ? 19.220 4.897 -21.858 1.00 74.69 99 GLU A CA 1
ATOM 783 C C . GLU A 1 99 ? 19.982 5.818 -20.894 1.00 74.69 99 GLU A C 1
ATOM 785 O O . GLU A 1 99 ? 19.441 6.821 -20.413 1.00 74.69 99 GLU A O 1
ATOM 790 N N . LYS A 1 100 ? 21.209 5.427 -20.536 1.00 60.53 100 LYS A N 1
ATOM 791 C CA . LYS A 1 100 ? 22.091 6.268 -19.725 1.00 60.53 100 LYS A CA 1
ATOM 792 C C . LYS A 1 100 ? 22.501 7.453 -20.601 1.00 60.53 100 LYS A C 1
ATOM 794 O O . LYS A 1 100 ? 23.167 7.237 -21.609 1.00 60.53 100 LYS A O 1
ATOM 799 N N . CYS A 1 101 ? 22.044 8.653 -20.243 1.00 50.03 101 CYS A N 1
ATOM 800 C CA . CYS A 1 101 ? 22.592 9.899 -20.779 1.00 50.03 101 CYS A CA 1
ATOM 801 C C . CYS A 1 101 ? 24.041 10.078 -20.327 1.00 50.03 101 CYS A C 1
ATOM 803 O O . CYS A 1 101 ? 24.335 9.699 -19.168 1.00 50.03 101 CYS A O 1
#

pLDDT: mean 74.63, std 12.13, range [46.5, 89.81]

Secondary structure (DSSP, 8-state):
-HHHHHHHHHHHHHHHHHHHHHHHHHHHHHHHHHHHHT---SS--SSHHHHTTSEEEETTTEEEES-TTBTTB---SS-SBTTBTTS-STT-TT--B----

Foldseek 3Di:
DVVVVVVVCVVVVVVVVVVVVCVVCVVVVVVVVVVVVVCPPPPPPPPVVVQPPQWDQDPPPGIFGADPQWPQQPRDSQAGGPQCRPDGLVPDPPTDGDDDD

Organism: NCBI:txid2839659

Solvent-accessible surface area (backbone atoms only — not comparable to full-atom values): 6277 Å² total; per-residue (Å²): 114,69,72,61,54,51,54,51,48,65,62,45,48,61,58,53,48,50,54,50,52,51,66,71,44,55,72,66,50,55,59,56,49,50,57,56,67,72,52,82,78,80,81,76,83,83,67,53,90,66,59,74,75,38,60,49,76,43,90,98,77,44,84,42,40,43,62,80,53,36,64,50,46,51,59,37,99,82,32,34,11,69,91,36,61,89,44,54,49,90,78,34,95,82,60,42,75,48,76,85,125